Protein AF-A0A9D4J5R5-F1 (afdb_monomer_lite)

Structure (mmCIF, N/CA/C/O backbone):
data_AF-A0A9D4J5R5-F1
#
_entry.id   AF-A0A9D4J5R5-F1
#
loop_
_atom_site.group_PDB
_atom_site.id
_atom_site.type_symbol
_atom_site.label_atom_id
_atom_site.label_alt_id
_atom_site.label_comp_id
_atom_site.label_asym_id
_atom_site.label_entity_id
_atom_site.label_seq_id
_atom_site.pdbx_PDB_ins_code
_atom_site.Cartn_x
_atom_site.Cartn_y
_atom_site.Cartn_z
_atom_site.occupancy
_atom_site.B_iso_or_equiv
_atom_site.auth_seq_id
_atom_site.auth_comp_id
_atom_site.auth_asym_id
_atom_site.auth_atom_id
_atom_site.pdbx_PDB_model_num
ATOM 1 N N . MET A 1 1 ? -10.184 39.536 -25.343 1.00 47.84 1 MET A N 1
ATOM 2 C CA . MET A 1 1 ? -9.439 38.967 -24.189 1.00 47.84 1 MET A CA 1
ATOM 3 C C . MET A 1 1 ? -10.358 38.386 -23.090 1.00 47.84 1 MET A C 1
ATOM 5 O O . MET A 1 1 ? -10.152 38.661 -21.919 1.00 47.84 1 MET A O 1
ATOM 9 N N . LYS A 1 2 ? -11.372 37.567 -23.416 1.00 53.25 2 LYS A N 1
ATOM 10 C CA . LYS A 1 2 ? -12.294 36.948 -22.428 1.00 53.25 2 LYS A CA 1
ATOM 11 C C . LYS A 1 2 ? -12.305 35.399 -22.338 1.00 53.25 2 LYS A C 1
ATOM 13 O O . LYS A 1 2 ? -12.797 34.910 -21.325 1.00 53.25 2 LYS A O 1
ATOM 18 N N . PRO A 1 3 ? -11.775 34.601 -23.293 1.00 52.19 3 PRO A N 1
ATOM 19 C CA . PRO A 1 3 ? -11.856 33.138 -23.182 1.00 52.19 3 PRO A CA 1
ATOM 20 C C . PRO A 1 3 ? -10.771 32.535 -22.273 1.00 52.19 3 PRO A C 1
ATOM 22 O O . PRO A 1 3 ? -11.028 31.541 -21.601 1.00 52.19 3 PRO A O 1
ATOM 25 N N . LEU A 1 4 ? -9.593 33.166 -22.182 1.00 46.88 4 LEU A N 1
ATOM 26 C CA . LEU A 1 4 ? -8.469 32.649 -21.389 1.00 46.88 4 LEU A CA 1
ATOM 27 C C . LEU A 1 4 ? -8.765 32.631 -19.877 1.00 46.88 4 LEU A C 1
ATOM 29 O O . LEU A 1 4 ? -8.436 31.665 -19.200 1.00 46.88 4 LEU A O 1
ATOM 33 N N . LEU A 1 5 ? -9.443 33.661 -19.352 1.00 45.12 5 LEU A N 1
ATOM 34 C CA . LEU A 1 5 ? -9.760 33.767 -17.920 1.00 45.12 5 LEU A CA 1
ATOM 35 C C . LEU A 1 5 ? -10.762 32.697 -17.451 1.00 45.12 5 LEU A C 1
ATOM 37 O O . LEU A 1 5 ? -10.649 32.192 -16.338 1.00 45.12 5 LEU A O 1
ATOM 41 N N . ARG A 1 6 ? -11.730 32.329 -18.304 1.00 45.12 6 ARG A N 1
ATOM 42 C CA . ARG A 1 6 ? -12.720 31.283 -17.993 1.00 45.12 6 ARG A CA 1
ATOM 43 C C . ARG A 1 6 ? -12.089 29.892 -17.976 1.00 45.12 6 ARG A C 1
ATOM 45 O O . ARG A 1 6 ? -12.413 29.104 -17.097 1.00 45.12 6 ARG A O 1
ATOM 52 N N . LEU A 1 7 ? -11.166 29.617 -18.899 1.00 50.50 7 LEU A N 1
ATOM 53 C CA . LEU A 1 7 ? -10.426 28.351 -18.953 1.00 50.50 7 LEU A CA 1
ATOM 54 C C . LEU A 1 7 ? -9.519 28.156 -17.734 1.00 50.50 7 LEU A C 1
ATOM 56 O O . LEU A 1 7 ? -9.494 27.067 -17.170 1.00 50.50 7 LEU A O 1
ATOM 60 N N . VAL A 1 8 ? -8.836 29.213 -17.286 1.00 57.22 8 VAL A N 1
ATOM 61 C CA . VAL A 1 8 ? -7.981 29.166 -16.088 1.00 57.22 8 VAL A CA 1
ATOM 62 C C . VAL A 1 8 ? -8.811 28.957 -14.816 1.00 57.22 8 VAL A C 1
ATOM 64 O O . VAL A 1 8 ? -8.459 28.110 -14.000 1.00 57.22 8 VAL A O 1
ATOM 67 N N . ALA A 1 9 ? -9.947 29.648 -14.667 1.00 52.69 9 ALA A N 1
ATOM 68 C CA . ALA A 1 9 ? -10.833 29.470 -13.513 1.00 52.69 9 ALA A CA 1
ATOM 69 C C . ALA A 1 9 ? -11.439 28.054 -13.441 1.00 52.69 9 ALA A C 1
ATOM 71 O O . ALA A 1 9 ? -11.461 27.450 -12.371 1.00 52.69 9 ALA A O 1
ATOM 72 N N . LEU A 1 10 ? -11.858 27.487 -14.579 1.00 51.31 10 LEU A N 1
ATOM 73 C CA . LEU A 1 10 ? -12.341 26.103 -14.656 1.00 51.31 10 LEU A CA 1
ATOM 74 C C . LEU A 1 10 ? -11.247 25.088 -14.286 1.00 51.31 10 LEU A C 1
ATOM 76 O O . LEU A 1 10 ? -11.516 24.164 -13.524 1.00 51.31 10 LEU A O 1
ATOM 80 N N . PHE A 1 11 ? -10.008 25.280 -14.749 1.00 53.94 11 PHE A N 1
ATOM 81 C CA . PHE A 1 11 ? -8.882 24.400 -14.405 1.00 53.94 11 PHE A CA 1
ATOM 82 C C . PHE A 1 11 ? -8.524 24.443 -12.909 1.00 53.94 11 PHE A C 1
ATOM 84 O O . PHE A 1 11 ? -8.235 23.409 -12.301 1.00 53.94 11 PHE A O 1
ATOM 91 N N . ILE A 1 12 ? -8.571 25.628 -12.295 1.00 55.31 12 ILE A N 1
ATOM 92 C CA . ILE A 1 12 ? -8.332 25.798 -10.854 1.00 55.31 12 ILE A CA 1
ATOM 93 C C . ILE A 1 12 ? -9.452 25.128 -10.042 1.00 55.31 12 ILE A C 1
ATOM 95 O O . ILE A 1 12 ? -9.169 24.430 -9.072 1.00 55.31 12 ILE A O 1
ATOM 99 N N . CYS A 1 13 ? -10.716 25.261 -10.458 1.00 50.25 13 CYS A N 1
ATOM 100 C CA . CYS A 1 13 ? -11.834 24.614 -9.769 1.00 50.25 13 CYS A CA 1
ATOM 101 C C . CYS A 1 13 ? -11.783 23.083 -9.866 1.00 50.25 13 CYS A C 1
ATOM 103 O O . CYS A 1 13 ? -11.993 22.418 -8.858 1.00 50.25 13 CYS A O 1
ATOM 105 N N . VAL A 1 14 ? -11.455 22.513 -11.030 1.00 55.81 14 VAL A N 1
ATOM 106 C CA . VAL A 1 14 ? -11.352 21.049 -11.188 1.00 55.81 14 VAL A CA 1
ATOM 107 C C . VAL A 1 14 ? -10.231 20.481 -10.310 1.00 55.81 14 VAL A C 1
ATOM 109 O O . VAL A 1 14 ? -10.448 19.528 -9.567 1.00 55.81 14 VAL A O 1
ATOM 112 N N . THR A 1 15 ? -9.053 21.113 -10.301 1.00 54.16 15 THR A N 1
ATOM 113 C CA . THR A 1 15 ? -7.928 20.653 -9.464 1.00 54.16 15 THR A CA 1
ATOM 114 C C . THR A 1 15 ? -8.199 20.796 -7.960 1.00 54.16 15 THR A C 1
ATOM 116 O O . THR A 1 15 ? -7.761 19.944 -7.181 1.00 54.16 15 THR A O 1
ATOM 119 N N . ALA A 1 16 ? -8.957 21.819 -7.546 1.00 53.47 16 ALA A N 1
ATOM 120 C CA . ALA A 1 16 ? -9.379 22.019 -6.160 1.00 53.47 16 ALA A CA 1
ATOM 121 C C . ALA A 1 16 ? -10.448 21.008 -5.709 1.00 53.47 16 ALA A C 1
ATOM 123 O O . ALA A 1 16 ? -10.312 20.441 -4.627 1.00 53.47 16 ALA A O 1
ATOM 124 N N . VAL A 1 17 ? -11.459 20.726 -6.540 1.00 53.69 17 VAL A N 1
ATOM 125 C CA . VAL A 1 17 ? -12.516 19.738 -6.242 1.00 53.69 17 VAL A CA 1
ATOM 126 C C . VAL A 1 17 ? -11.924 18.342 -6.074 1.00 53.69 17 VAL A C 1
ATOM 128 O O . VAL A 1 17 ? -12.200 17.672 -5.081 1.00 53.69 17 VAL A O 1
ATOM 131 N N . GLU A 1 18 ? -11.020 17.929 -6.963 1.00 51.91 18 GLU A N 1
ATOM 132 C CA . GLU A 1 18 ? -10.355 16.638 -6.803 1.00 51.91 18 GLU A CA 1
ATOM 133 C C . GLU A 1 18 ? -9.421 16.613 -5.574 1.00 51.91 18 GLU A C 1
ATOM 135 O O . GLU A 1 18 ? -9.234 15.568 -4.958 1.00 51.91 18 GLU A O 1
ATOM 140 N N . CYS A 1 19 ? -8.806 17.741 -5.184 1.00 48.78 19 CYS A N 1
ATOM 141 C CA . CYS A 1 19 ? -8.007 17.824 -3.949 1.00 48.78 19 CYS A CA 1
ATOM 142 C C . CYS A 1 19 ? -8.883 17.684 -2.703 1.00 48.78 19 CYS A C 1
ATOM 144 O O . CYS A 1 19 ? -8.484 17.019 -1.747 1.00 48.78 19 CYS A O 1
ATOM 146 N N . GLN A 1 20 ? -10.080 18.263 -2.745 1.00 48.78 20 GLN A N 1
ATOM 147 C CA . GLN A 1 20 ? -11.054 18.189 -1.671 1.00 48.78 20 GLN A CA 1
ATOM 148 C C 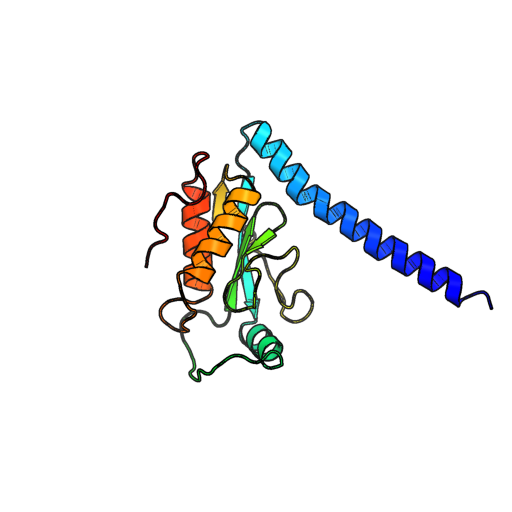. GLN A 1 20 ? -11.594 16.763 -1.507 1.00 48.78 20 GLN A C 1
ATOM 150 O O . GLN A 1 20 ? -11.599 16.252 -0.393 1.00 48.78 20 GLN A O 1
ATOM 155 N N . GLU A 1 21 ? -11.921 16.056 -2.594 1.00 52.75 21 GLU A N 1
ATOM 156 C CA . GLU A 1 21 ? -12.311 14.638 -2.525 1.00 52.75 21 GLU A CA 1
ATOM 157 C C . GLU A 1 21 ? -11.184 13.723 -2.006 1.00 52.75 21 GLU A C 1
ATOM 159 O O . GLU A 1 21 ? -11.450 12.776 -1.263 1.00 52.75 21 GLU A O 1
ATOM 164 N N . ARG A 1 22 ? -9.916 14.016 -2.324 1.00 52.25 22 ARG A N 1
ATOM 165 C CA . ARG A 1 22 ? -8.749 13.211 -1.910 1.00 52.25 22 ARG A CA 1
ATOM 166 C C . ARG A 1 22 ? -8.466 13.260 -0.406 1.00 52.25 22 ARG A C 1
ATOM 168 O O . ARG A 1 22 ? -8.222 12.206 0.180 1.00 52.25 22 ARG A O 1
ATOM 175 N N . ASN A 1 23 ? -8.559 14.436 0.223 1.00 57.97 23 ASN A N 1
ATOM 176 C CA . ASN A 1 23 ? -8.486 14.546 1.686 1.00 57.97 23 ASN A CA 1
ATOM 177 C C . ASN A 1 23 ? -9.661 13.812 2.351 1.00 57.97 23 ASN A C 1
ATOM 179 O O . ASN A 1 23 ? -9.478 13.168 3.382 1.00 57.97 23 ASN A O 1
ATOM 183 N N . THR A 1 24 ? -10.829 13.758 1.695 1.00 76.06 24 THR A N 1
ATOM 184 C CA . THR A 1 24 ? -12.007 13.126 2.300 1.00 76.06 24 THR A CA 1
ATOM 185 C C . THR A 1 24 ? -11.920 11.607 2.453 1.00 76.06 24 THR A C 1
ATOM 187 O O . THR A 1 24 ? -12.575 11.081 3.343 1.00 76.06 24 THR A O 1
ATOM 190 N N . LEU A 1 25 ? -11.182 10.860 1.618 1.00 86.94 25 LEU A N 1
ATOM 191 C CA . LEU A 1 25 ? -11.130 9.389 1.746 1.00 86.94 25 LEU A CA 1
ATOM 192 C C . LEU A 1 25 ? -10.261 8.946 2.923 1.00 86.94 25 LEU A C 1
ATOM 194 O O . LEU A 1 25 ? -10.641 8.047 3.676 1.00 86.94 25 LEU A O 1
ATOM 198 N N . GLU A 1 26 ? -9.109 9.591 3.091 1.00 90.38 26 GLU A N 1
ATOM 199 C CA . GLU A 1 26 ? -8.242 9.355 4.241 1.00 90.38 26 GLU A CA 1
ATOM 200 C C . GLU A 1 26 ? -8.915 9.842 5.532 1.00 90.38 26 GLU A C 1
ATOM 202 O O . GLU A 1 26 ? -8.976 9.089 6.502 1.00 90.38 26 GLU A O 1
ATOM 207 N N . GLU A 1 27 ? -9.531 11.030 5.520 1.00 90.44 27 GLU A N 1
ATOM 208 C CA . GLU A 1 27 ? -10.318 11.554 6.646 1.00 90.44 27 GLU A CA 1
ATOM 209 C C . GLU A 1 27 ? -11.492 10.637 7.013 1.00 90.44 27 GLU A C 1
ATOM 211 O O . GLU A 1 27 ? -11.680 10.316 8.187 1.00 90.44 27 GLU A O 1
ATOM 216 N N . ARG A 1 28 ? -12.259 10.152 6.025 1.00 92.31 28 ARG A N 1
ATOM 217 C CA . ARG A 1 28 ? -13.347 9.185 6.253 1.00 92.31 28 ARG A CA 1
ATOM 218 C C . ARG A 1 28 ? -12.824 7.894 6.875 1.00 92.31 28 ARG A C 1
ATOM 220 O O . ARG A 1 28 ? -13.460 7.364 7.784 1.00 92.31 28 ARG A O 1
ATOM 227 N N . CYS A 1 29 ? -11.675 7.394 6.420 1.00 93.75 29 CYS A N 1
ATOM 228 C CA . CYS A 1 29 ? -11.028 6.250 7.059 1.00 93.75 29 CYS A CA 1
ATOM 229 C C . CYS A 1 29 ? -10.660 6.563 8.516 1.00 93.75 29 CYS A C 1
ATOM 231 O O . CYS A 1 29 ? -11.019 5.793 9.404 1.00 93.75 29 CYS A O 1
ATOM 233 N N . ILE A 1 30 ? -10.005 7.696 8.787 1.00 92.94 30 ILE A N 1
ATOM 234 C CA . ILE A 1 30 ? -9.623 8.105 10.148 1.00 92.94 30 ILE A CA 1
ATOM 235 C C . ILE A 1 30 ? -10.853 8.168 11.060 1.00 92.94 30 ILE A C 1
ATOM 237 O O . ILE A 1 30 ? -10.819 7.629 12.164 1.00 92.94 30 ILE A O 1
ATOM 241 N N . GLN A 1 31 ? -11.962 8.738 10.588 1.00 94.12 31 GLN A N 1
ATOM 242 C CA . GLN A 1 31 ? -13.223 8.778 11.334 1.00 94.12 31 GLN A CA 1
ATOM 243 C C . GLN A 1 31 ? -13.775 7.375 11.634 1.00 94.12 31 GLN A C 1
ATOM 245 O O . GLN A 1 31 ? -14.260 7.126 12.738 1.00 94.12 31 GLN A O 1
ATOM 250 N N . GLN A 1 32 ? -13.700 6.433 10.687 1.00 94.25 32 GLN A N 1
ATOM 251 C CA . GLN A 1 32 ? -14.100 5.038 10.924 1.00 94.25 32 GLN A CA 1
ATOM 252 C C . GLN A 1 32 ? -13.204 4.364 11.972 1.00 94.25 32 GLN A C 1
ATOM 254 O O . GLN A 1 32 ? -13.710 3.747 12.913 1.00 94.25 32 GLN A O 1
ATOM 259 N N . LEU A 1 33 ? -11.888 4.547 11.866 1.00 92.38 33 LEU A N 1
ATOM 260 C CA . LEU A 1 33 ? -10.910 4.005 12.810 1.00 92.38 33 LEU A CA 1
ATOM 261 C C . LEU A 1 33 ? -11.095 4.565 14.227 1.00 92.38 33 LEU A C 1
ATOM 263 O O . LEU A 1 33 ? -11.037 3.808 15.197 1.00 92.38 33 LEU A O 1
ATOM 267 N N . GLN A 1 34 ? -11.376 5.865 14.360 1.00 92.12 34 GLN A N 1
ATOM 268 C CA . GLN A 1 34 ? -11.691 6.514 15.641 1.00 92.12 34 GLN A CA 1
ATOM 269 C C . GLN A 1 34 ? -12.936 5.914 16.305 1.00 92.12 34 GLN A C 1
ATOM 271 O O . GLN A 1 34 ? -13.005 5.823 17.528 1.00 92.12 34 GLN A O 1
ATOM 276 N N . ARG A 1 35 ? -13.895 5.440 15.502 1.00 92.81 35 ARG A N 1
ATOM 277 C CA . ARG A 1 35 ? -15.105 4.741 15.962 1.00 92.81 35 ARG A CA 1
ATOM 278 C C . ARG A 1 35 ? -14.881 3.247 16.232 1.00 92.81 35 ARG A C 1
ATOM 280 O O . ARG A 1 35 ? -15.840 2.537 16.517 1.00 92.81 35 ARG A O 1
ATOM 287 N N . GLY A 1 36 ? -13.645 2.755 16.119 1.00 89.44 36 GLY A N 1
ATOM 288 C CA . GLY A 1 36 ? -13.304 1.342 16.307 1.00 89.44 36 GLY A CA 1
ATOM 289 C C . GLY A 1 36 ? -13.708 0.433 15.142 1.00 89.44 36 GLY A C 1
ATOM 290 O O . GLY A 1 36 ? -13.637 -0.789 15.273 1.00 89.44 36 GLY A O 1
ATOM 291 N N . VAL A 1 37 ? -14.116 0.999 14.003 1.00 92.75 37 VAL A N 1
ATOM 292 C CA . VAL A 1 37 ? -14.478 0.240 12.802 1.00 92.75 37 VAL A CA 1
ATOM 293 C C . VAL A 1 37 ? -13.204 -0.149 12.056 1.00 92.75 37 VAL A C 1
ATOM 295 O O . VAL A 1 37 ? -12.355 0.698 11.787 1.00 92.75 37 VAL A O 1
ATOM 298 N N . LYS A 1 38 ? -13.068 -1.431 11.698 1.00 93.25 38 LYS A N 1
ATOM 299 C CA . LYS A 1 38 ? -11.976 -1.879 10.825 1.00 93.25 38 LYS A CA 1
ATOM 300 C C . LYS A 1 38 ? -12.296 -1.526 9.372 1.00 93.25 38 LYS A C 1
ATOM 302 O O . LYS A 1 38 ? -13.374 -1.852 8.882 1.00 93.25 38 LYS A O 1
ATOM 307 N N . VAL A 1 39 ? -11.345 -0.907 8.684 1.00 94.94 39 VAL A N 1
ATOM 308 C CA . VAL A 1 39 ? -11.482 -0.436 7.301 1.00 94.94 39 VAL A CA 1
ATOM 309 C C . VAL A 1 39 ? -10.921 -1.495 6.346 1.00 94.94 39 VAL A C 1
ATOM 311 O O . VAL A 1 39 ? -9.854 -2.050 6.630 1.00 94.94 39 VAL A O 1
ATOM 314 N N . PRO A 1 40 ? -11.602 -1.818 5.233 1.00 96.50 40 PRO A N 1
ATOM 315 C CA . PRO A 1 40 ? -11.090 -2.783 4.270 1.00 96.50 40 PRO A CA 1
ATOM 316 C C . PRO A 1 40 ? -9.828 -2.271 3.564 1.00 96.50 40 PRO A C 1
ATOM 318 O O . PRO A 1 40 ? -9.678 -1.077 3.298 1.00 96.50 40 PRO A O 1
ATOM 321 N N . PHE A 1 41 ? -8.933 -3.192 3.219 1.00 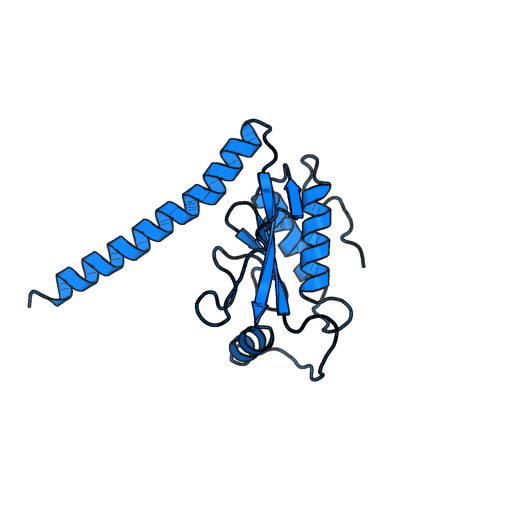95.88 41 PHE A N 1
ATOM 322 C CA . PHE A 1 41 ? -7.837 -2.955 2.285 1.00 95.88 41 PHE A CA 1
ATOM 323 C C . PHE A 1 41 ? -7.937 -3.923 1.113 1.00 95.88 41 PHE A C 1
ATOM 325 O O . PHE A 1 41 ? -8.405 -5.054 1.250 1.00 95.88 41 PHE A O 1
ATOM 332 N N . TYR A 1 42 ? -7.462 -3.480 -0.041 1.00 96.44 42 TYR A N 1
ATOM 333 C CA . TYR A 1 42 ? -7.623 -4.187 -1.304 1.00 96.44 42 TYR A CA 1
ATOM 334 C C . TYR A 1 42 ? -6.268 -4.346 -1.961 1.00 96.44 42 TYR A C 1
ATOM 336 O O . TYR A 1 42 ? -5.415 -3.461 -1.879 1.00 96.44 42 TYR A O 1
ATOM 344 N N . PHE A 1 43 ? -6.055 -5.460 -2.640 1.00 95.38 43 PHE A N 1
ATOM 345 C CA . PHE A 1 43 ? -4.962 -5.508 -3.594 1.00 95.38 43 PHE A CA 1
ATOM 346 C C . PHE A 1 43 ? -5.388 -4.882 -4.919 1.00 95.38 43 PHE A C 1
ATOM 348 O O . PHE A 1 43 ? -6.571 -4.725 -5.193 1.00 95.38 43 PHE A O 1
ATOM 355 N N . GLY A 1 44 ? -4.413 -4.566 -5.760 1.00 91.88 44 GLY A N 1
ATOM 356 C CA . GLY A 1 44 ? -4.677 -4.252 -7.151 1.00 91.88 44 GLY A CA 1
ATOM 357 C C . GLY A 1 44 ? -3.482 -4.532 -8.041 1.00 91.88 44 GLY A C 1
ATOM 358 O O . GLY A 1 44 ? -2.387 -4.873 -7.574 1.00 91.88 44 GLY A O 1
ATOM 359 N N . THR A 1 45 ? -3.709 -4.440 -9.341 1.00 91.81 45 THR A N 1
ATOM 360 C CA . THR A 1 45 ? -2.708 -4.680 -10.373 1.00 91.81 45 THR A CA 1
ATOM 361 C C . THR A 1 45 ? -2.701 -3.589 -11.421 1.00 91.81 45 THR A C 1
ATOM 363 O O . THR A 1 45 ? -3.748 -3.101 -11.812 1.00 91.81 45 THR A O 1
ATOM 366 N N . SER A 1 46 ? -1.517 -3.285 -11.942 1.00 88.75 46 SER A N 1
ATOM 367 C CA . SER A 1 46 ? -1.340 -2.512 -13.174 1.00 88.75 46 SER A CA 1
ATOM 368 C C . SER A 1 46 ? -0.555 -3.330 -14.197 1.00 88.75 46 SER A C 1
ATOM 370 O O . SER A 1 46 ? 0.151 -4.287 -13.852 1.00 88.75 46 SER A O 1
ATOM 372 N N . ASN A 1 47 ? -0.596 -2.925 -15.466 1.00 84.81 47 ASN A N 1
ATOM 373 C CA . ASN A 1 47 ? 0.224 -3.539 -16.507 1.00 84.81 47 ASN A CA 1
ATOM 374 C C . ASN A 1 47 ? 1.728 -3.340 -16.217 1.00 84.81 47 ASN A C 1
ATOM 376 O O . ASN A 1 47 ? 2.237 -2.213 -16.226 1.00 84.81 47 ASN A O 1
ATOM 380 N N . LEU A 1 48 ? 2.461 -4.438 -15.989 1.00 82.62 48 LEU A N 1
ATOM 381 C CA . LEU A 1 48 ? 3.872 -4.380 -15.591 1.00 82.62 48 LEU A CA 1
ATOM 382 C C . LEU A 1 48 ? 4.765 -3.765 -16.672 1.00 82.62 48 LEU A C 1
ATOM 384 O O . LEU A 1 48 ? 5.680 -3.007 -16.352 1.00 82.62 48 LEU A O 1
ATOM 388 N N . ALA A 1 49 ? 4.520 -4.092 -17.942 1.00 82.44 49 ALA A N 1
ATOM 389 C CA . ALA A 1 49 ? 5.315 -3.580 -19.054 1.00 82.44 49 ALA A CA 1
ATOM 390 C C . ALA A 1 49 ? 5.154 -2.058 -19.185 1.00 82.44 49 ALA A C 1
ATOM 392 O O . ALA A 1 49 ? 6.151 -1.344 -19.304 1.00 82.44 49 ALA A O 1
ATOM 393 N N . CYS A 1 50 ? 3.923 -1.556 -19.065 1.00 83.25 50 CYS A N 1
ATOM 394 C CA . CYS A 1 50 ? 3.636 -0.124 -19.046 1.00 83.25 50 CYS A CA 1
ATOM 395 C C . CYS A 1 50 ? 4.345 0.580 -17.882 1.00 83.25 50 CYS A C 1
ATOM 397 O O . CYS A 1 50 ? 5.098 1.529 -18.105 1.00 83.25 50 CYS A O 1
ATOM 399 N N . VAL A 1 51 ? 4.186 0.074 -16.653 1.00 83.44 51 VAL A N 1
ATOM 400 C CA . VAL A 1 51 ? 4.818 0.649 -15.453 1.00 83.44 51 VAL A CA 1
ATOM 401 C C . VAL A 1 51 ? 6.343 0.687 -15.591 1.00 83.44 51 VAL A C 1
ATOM 403 O O . VAL A 1 51 ? 6.967 1.716 -15.320 1.00 83.44 51 VAL A O 1
ATOM 406 N N . LYS A 1 52 ? 6.954 -0.403 -16.077 1.00 81.38 52 LYS A N 1
ATOM 407 C CA . LYS A 1 52 ? 8.397 -0.461 -16.352 1.00 81.38 52 LYS A CA 1
ATOM 408 C C . LYS A 1 52 ? 8.815 0.580 -17.388 1.00 81.38 52 LYS A C 1
ATOM 410 O O . LYS A 1 52 ? 9.816 1.261 -17.179 1.00 81.38 52 LYS A O 1
ATOM 415 N N . ASN A 1 53 ? 8.058 0.729 -18.473 1.00 78.38 53 ASN A N 1
ATOM 416 C CA . ASN A 1 53 ? 8.361 1.689 -19.533 1.00 78.38 53 ASN A CA 1
ATOM 417 C C . ASN A 1 53 ? 8.240 3.146 -19.061 1.00 78.38 53 ASN A C 1
ATOM 419 O O . ASN A 1 53 ? 9.102 3.952 -19.403 1.00 78.38 53 ASN A O 1
ATOM 423 N N . LEU A 1 54 ? 7.266 3.478 -18.205 1.00 76.19 54 LEU A N 1
ATOM 424 C CA . LEU A 1 54 ? 7.180 4.806 -17.576 1.00 76.19 54 LEU A CA 1
ATOM 425 C C . LEU A 1 54 ? 8.385 5.108 -16.667 1.00 76.19 54 LEU A C 1
ATOM 427 O O . LEU A 1 54 ? 8.819 6.256 -16.561 1.00 76.19 54 LEU A O 1
ATOM 431 N N . GLY A 1 55 ? 8.959 4.077 -16.043 1.00 63.78 55 GLY A N 1
ATOM 432 C CA . GLY A 1 55 ? 10.141 4.194 -15.190 1.00 63.78 55 GLY A CA 1
ATOM 433 C C . GLY A 1 55 ? 11.460 4.437 -15.937 1.00 63.78 55 GLY A C 1
ATOM 434 O O . GLY A 1 55 ? 12.407 4.920 -15.320 1.00 63.78 55 GLY A O 1
ATOM 435 N N . LYS A 1 56 ? 11.540 4.156 -17.248 1.00 55.28 56 LYS A N 1
ATOM 436 C CA . LYS A 1 56 ? 12.789 4.239 -18.039 1.00 55.28 56 LYS A CA 1
ATOM 437 C C . LYS A 1 56 ? 13.341 5.666 -18.210 1.00 55.28 56 LYS A C 1
ATOM 439 O O . LYS A 1 56 ? 14.527 5.816 -18.476 1.00 55.28 56 LYS A O 1
ATOM 444 N N . GLY A 1 57 ? 12.529 6.707 -17.998 1.00 44.75 57 GLY A N 1
ATOM 445 C CA . GLY A 1 57 ? 12.959 8.117 -18.053 1.00 44.75 57 GLY A CA 1
ATOM 446 C C . GLY A 1 57 ? 13.494 8.693 -16.733 1.00 44.75 57 GLY A C 1
ATOM 447 O O . GLY A 1 57 ? 14.013 9.805 -16.706 1.00 44.75 57 GLY A O 1
ATOM 448 N N . LYS A 1 58 ? 13.384 7.958 -15.620 1.00 46.47 58 LYS A N 1
ATOM 449 C CA . LYS A 1 58 ? 13.915 8.360 -14.310 1.00 46.47 58 LYS A CA 1
ATOM 450 C C . LYS A 1 58 ? 15.043 7.399 -13.964 1.00 46.47 58 LYS A C 1
ATOM 452 O O . LYS A 1 58 ? 14.754 6.283 -13.550 1.00 46.47 58 LYS A O 1
ATOM 457 N N . ARG A 1 59 ? 16.301 7.818 -14.183 1.00 37.12 59 ARG A N 1
ATOM 458 C CA . ARG A 1 59 ? 17.541 7.050 -13.928 1.00 37.12 59 ARG A CA 1
ATOM 459 C C . ARG A 1 59 ? 17.352 5.993 -12.834 1.00 37.12 59 ARG A C 1
ATOM 461 O O . ARG A 1 59 ? 17.415 6.296 -11.643 1.00 37.12 59 ARG A O 1
ATOM 468 N N . ARG A 1 60 ? 17.157 4.745 -13.250 1.00 38.28 60 ARG A N 1
ATOM 469 C CA . ARG A 1 60 ? 17.331 3.584 -12.390 1.00 38.28 60 ARG A CA 1
ATOM 470 C C . ARG A 1 60 ? 18.645 2.931 -12.754 1.00 38.28 60 ARG A C 1
ATOM 472 O O . ARG A 1 60 ? 18.886 2.615 -13.914 1.00 38.28 60 ARG A O 1
ATOM 479 N N . ARG A 1 61 ? 19.486 2.784 -11.730 1.00 34.31 61 ARG A N 1
ATOM 480 C CA . ARG A 1 61 ? 20.623 1.864 -11.733 1.00 34.31 61 ARG A CA 1
ATOM 481 C C . ARG A 1 61 ? 20.093 0.481 -12.132 1.00 34.31 61 ARG A C 1
ATOM 483 O O . ARG A 1 61 ? 18.945 0.172 -11.818 1.00 34.31 61 ARG A O 1
ATOM 490 N N . SER A 1 62 ? 20.923 -0.224 -12.893 1.00 38.62 62 SER A N 1
ATOM 491 C CA . SER A 1 62 ? 20.691 -1.458 -13.652 1.00 38.62 62 SER A CA 1
ATOM 492 C C . SER A 1 62 ? 19.669 -2.447 -13.079 1.00 38.62 62 SER A C 1
ATOM 494 O O . SER A 1 62 ? 19.485 -2.545 -11.870 1.00 38.62 62 SER A O 1
ATOM 496 N N . VAL A 1 63 ? 19.047 -3.222 -13.976 1.00 34.41 63 VAL A N 1
ATOM 497 C CA . VAL A 1 63 ? 19.060 -4.701 -13.969 1.00 34.41 63 VAL A CA 1
ATOM 498 C C . VAL A 1 63 ? 18.122 -5.207 -15.075 1.00 34.41 63 VAL A C 1
ATOM 500 O O . VAL A 1 63 ? 16.912 -4.962 -15.051 1.00 34.41 63 VAL A O 1
ATOM 503 N N . ASP A 1 64 ? 18.717 -5.906 -16.041 1.00 36.16 64 ASP A N 1
ATOM 504 C CA . ASP A 1 64 ? 18.042 -6.775 -17.004 1.00 36.16 64 ASP A CA 1
ATOM 505 C C . ASP A 1 64 ? 17.559 -8.070 -16.342 1.00 36.16 64 ASP A C 1
ATOM 507 O O . ASP A 1 64 ? 18.220 -8.578 -15.438 1.00 36.16 64 ASP A O 1
ATOM 511 N N . THR A 1 65 ? 16.432 -8.592 -16.852 1.00 31.91 65 THR A N 1
ATOM 512 C CA . THR A 1 65 ? 15.996 -10.007 -17.018 1.00 31.91 65 THR A CA 1
ATOM 513 C C . THR A 1 65 ? 14.493 -10.227 -16.766 1.00 31.91 65 THR A C 1
ATOM 515 O O . THR A 1 65 ? 13.827 -9.508 -16.014 1.00 31.91 65 THR A O 1
ATOM 518 N N . VAL A 1 66 ? 13.936 -11.183 -17.519 1.00 36.38 66 VAL A N 1
ATOM 519 C CA . VAL A 1 66 ? 12.510 -11.429 -17.799 1.00 36.38 66 VAL A CA 1
ATOM 520 C C . VAL A 1 66 ? 11.958 -12.622 -16.994 1.00 36.38 66 VAL A C 1
ATOM 522 O O . VAL A 1 66 ? 12.612 -13.653 -16.944 1.00 36.38 66 VAL A O 1
ATOM 525 N N . SER A 1 67 ? 10.706 -12.468 -16.510 1.00 34.94 67 SER A N 1
ATOM 526 C CA . SER A 1 67 ? 9.701 -13.469 -16.039 1.00 34.94 67 SER A CA 1
ATOM 527 C C . SER A 1 67 ? 10.054 -14.292 -14.777 1.00 34.94 67 SER A C 1
ATOM 529 O O . SER A 1 67 ? 11.220 -14.509 -14.503 1.00 34.94 67 SER A O 1
ATOM 531 N N . VAL A 1 68 ? 9.158 -14.749 -13.884 1.00 37.25 68 VAL A N 1
ATOM 532 C CA . VAL A 1 68 ? 7.767 -15.255 -13.950 1.00 37.25 68 VAL A CA 1
ATOM 533 C C . VAL A 1 68 ? 7.176 -15.053 -12.531 1.00 37.25 68 VAL A C 1
ATOM 535 O O . VAL A 1 68 ? 7.864 -15.318 -11.551 1.00 37.25 68 VAL A O 1
ATOM 538 N N . THR A 1 69 ? 5.990 -14.486 -12.293 1.00 38.34 69 THR A N 1
ATOM 539 C CA . THR A 1 69 ? 4.795 -15.314 -11.985 1.00 38.34 69 THR A CA 1
ATOM 540 C C . THR A 1 69 ? 3.465 -14.550 -12.028 1.00 38.34 69 THR A C 1
ATOM 542 O O . THR A 1 69 ? 2.416 -15.177 -11.968 1.00 38.34 69 THR A O 1
ATOM 545 N N . ARG A 1 70 ? 3.468 -13.233 -12.259 1.00 49.88 70 ARG A N 1
ATOM 546 C CA . ARG A 1 70 ? 2.350 -12.487 -12.865 1.00 49.88 70 ARG A CA 1
ATOM 547 C C . ARG A 1 70 ? 2.946 -11.330 -13.664 1.00 49.88 70 ARG A C 1
ATOM 549 O O . ARG A 1 70 ? 3.779 -10.594 -13.139 1.00 49.88 70 ARG A O 1
ATOM 556 N N . LEU A 1 71 ? 2.528 -11.144 -14.919 1.00 68.31 71 LEU A N 1
ATOM 557 C CA . LEU A 1 71 ? 2.931 -10.016 -15.787 1.00 68.31 71 LEU A CA 1
ATOM 558 C C . LEU A 1 71 ? 2.307 -8.678 -15.336 1.00 68.31 71 LEU A C 1
ATOM 560 O O . LEU A 1 71 ? 2.040 -7.785 -16.141 1.00 68.31 71 LEU A O 1
ATOM 564 N N . THR A 1 72 ? 2.062 -8.536 -14.037 1.00 77.56 72 THR A N 1
ATOM 565 C CA . THR A 1 72 ? 1.375 -7.409 -13.428 1.00 77.56 72 THR A CA 1
ATOM 566 C C . THR A 1 72 ? 2.232 -6.800 -12.329 1.00 77.56 72 THR A C 1
ATOM 568 O O . THR A 1 72 ? 2.988 -7.472 -11.620 1.00 77.56 72 THR A O 1
ATOM 571 N N . HIS A 1 73 ? 2.141 -5.482 -12.222 1.00 87.88 73 HIS A N 1
ATOM 572 C CA . HIS A 1 73 ? 2.677 -4.722 -11.109 1.00 87.88 73 HIS A CA 1
ATOM 573 C C . HIS A 1 73 ? 1.642 -4.744 -9.986 1.00 87.88 73 HIS A C 1
ATOM 575 O O . HIS A 1 73 ? 0.537 -4.252 -10.193 1.00 87.88 73 HIS A O 1
ATOM 581 N N . ARG A 1 74 ? 1.960 -5.353 -8.838 1.00 91.81 74 ARG A N 1
ATOM 582 C CA . ARG A 1 74 ? 1.025 -5.480 -7.708 1.00 91.81 74 ARG A CA 1
ATOM 583 C C . ARG A 1 74 ? 1.149 -4.278 -6.776 1.00 91.81 74 ARG A C 1
ATOM 585 O O . ARG A 1 74 ? 2.258 -3.863 -6.438 1.00 91.81 74 ARG A O 1
ATOM 592 N N . TYR A 1 75 ? 0.012 -3.767 -6.332 1.00 93.81 75 TYR A N 1
ATOM 593 C CA . TYR A 1 75 ? -0.088 -2.701 -5.344 1.00 93.81 75 TYR A CA 1
ATOM 594 C C . TYR A 1 75 ? -1.144 -3.033 -4.290 1.00 93.81 75 TYR A C 1
ATOM 596 O O . TYR A 1 75 ? -1.873 -4.022 -4.411 1.00 93.81 75 TYR A O 1
ATOM 604 N N . LEU A 1 76 ? -1.204 -2.219 -3.239 1.00 95.75 76 LEU A N 1
ATOM 605 C CA . LEU A 1 76 ? -2.213 -2.323 -2.189 1.00 95.75 76 LEU A CA 1
ATOM 606 C C . LEU A 1 76 ? -2.905 -0.971 -2.006 1.00 95.75 76 LEU A C 1
ATOM 608 O O . LEU A 1 76 ? -2.234 0.052 -1.974 1.00 95.75 76 LEU A O 1
ATOM 612 N N . TYR A 1 77 ? -4.227 -0.961 -1.884 1.00 96.50 77 TYR A N 1
ATOM 613 C CA . TYR A 1 77 ? -5.030 0.219 -1.591 1.00 96.50 77 TYR A CA 1
ATOM 614 C C . TYR A 1 77 ? -5.576 0.144 -0.164 1.00 96.50 77 TYR A C 1
ATOM 616 O O . TYR A 1 77 ? -6.205 -0.845 0.220 1.00 96.50 77 TYR A O 1
ATOM 624 N N . TYR A 1 78 ? -5.332 1.189 0.623 1.00 96.25 78 TYR A N 1
ATOM 625 C CA . TYR A 1 78 ? -5.855 1.329 1.978 1.00 96.25 78 TYR A CA 1
ATOM 626 C C . TYR A 1 78 ? -5.986 2.807 2.350 1.00 96.25 78 TYR A C 1
ATOM 628 O O . TYR A 1 78 ? -5.062 3.586 2.124 1.00 96.25 78 TYR A O 1
ATOM 636 N N . CYS A 1 79 ? -7.134 3.190 2.914 1.00 94.56 79 CYS A N 1
ATOM 637 C CA . CYS A 1 79 ? -7.397 4.536 3.436 1.00 94.56 79 CYS A CA 1
ATOM 638 C C . CYS A 1 79 ? -6.988 5.683 2.498 1.00 94.56 79 CYS A C 1
ATOM 640 O O . CYS A 1 79 ? -6.262 6.593 2.889 1.00 94.56 79 CYS A O 1
ATOM 642 N N . GLY A 1 80 ? -7.424 5.623 1.235 1.00 93.94 80 GLY A N 1
ATOM 643 C CA . GLY A 1 80 ? -7.139 6.670 0.245 1.00 93.94 80 GLY A CA 1
ATOM 644 C C . GLY A 1 80 ? -5.723 6.640 -0.343 1.00 93.94 80 GLY A C 1
ATOM 645 O O . GLY A 1 80 ? -5.423 7.435 -1.231 1.00 93.94 80 GLY A O 1
ATOM 646 N N . SER A 1 81 ? -4.866 5.717 0.099 1.00 95.56 81 SER A N 1
ATOM 647 C CA . SER A 1 81 ? -3.482 5.591 -0.357 1.00 95.56 81 SER A CA 1
ATOM 648 C C . SER A 1 81 ? -3.238 4.284 -1.116 1.00 95.56 81 SER A C 1
ATOM 650 O O . SER A 1 81 ? -3.655 3.204 -0.699 1.00 95.56 81 SER A O 1
ATOM 652 N N . TYR A 1 82 ? -2.511 4.390 -2.225 1.00 95.75 82 TYR A N 1
ATOM 653 C CA . TYR A 1 82 ? -1.981 3.291 -3.027 1.00 95.75 82 TYR A CA 1
ATOM 654 C C . TYR A 1 82 ? -0.519 3.069 -2.666 1.00 95.75 82 TYR A C 1
ATOM 656 O O . TYR A 1 82 ? 0.317 3.932 -2.923 1.00 95.75 82 TYR A O 1
ATOM 664 N N . TYR A 1 83 ? -0.217 1.921 -2.073 1.00 95.62 83 TYR A N 1
ATOM 665 C CA . TYR A 1 83 ? 1.110 1.507 -1.644 1.00 95.62 83 TYR A CA 1
ATOM 666 C C . TYR A 1 83 ? 1.770 0.692 -2.747 1.00 95.62 83 TYR A C 1
ATOM 668 O O . TYR A 1 83 ? 1.266 -0.356 -3.162 1.00 95.62 83 TYR A O 1
ATOM 676 N N . GLU A 1 84 ? 2.936 1.151 -3.187 1.00 92.75 84 GLU A N 1
ATOM 677 C CA . GLU A 1 84 ? 3.645 0.603 -4.330 1.00 92.75 84 GLU A CA 1
ATOM 678 C C . GLU A 1 84 ? 5.152 0.575 -4.124 1.00 92.75 84 GLU A C 1
ATOM 680 O O . GLU A 1 84 ? 5.765 1.535 -3.658 1.00 92.75 84 GLU A O 1
ATOM 685 N N . PHE A 1 85 ? 5.775 -0.509 -4.582 1.00 90.88 85 PHE A N 1
ATOM 686 C CA . PHE A 1 85 ? 7.221 -0.653 -4.566 1.00 90.88 85 PHE A CA 1
ATOM 687 C C . PHE A 1 85 ? 7.766 -0.895 -5.962 1.00 90.88 85 PHE A C 1
ATOM 689 O O . PHE A 1 85 ? 7.141 -1.547 -6.791 1.00 90.88 85 PHE A O 1
ATOM 696 N N . GLY A 1 86 ? 8.943 -0.349 -6.251 1.00 86.00 86 GLY A N 1
ATOM 697 C CA . GLY A 1 86 ? 9.465 -0.400 -7.608 1.00 86.00 86 GLY A CA 1
ATOM 698 C C . GLY A 1 86 ? 8.814 0.614 -8.554 1.00 86.00 86 GLY A C 1
ATOM 699 O O . GLY A 1 86 ? 9.031 0.512 -9.753 1.00 86.00 86 GLY A O 1
ATOM 700 N N . THR A 1 87 ? 8.177 1.687 -8.066 1.00 84.75 87 THR A N 1
ATOM 701 C CA . THR A 1 87 ? 7.671 2.810 -8.904 1.00 84.75 87 THR A CA 1
ATOM 702 C C . THR A 1 87 ? 8.203 4.198 -8.515 1.00 84.75 87 THR A C 1
ATOM 704 O O . THR A 1 87 ? 7.819 5.216 -9.088 1.00 84.75 87 THR A O 1
ATOM 707 N N . GLY A 1 88 ? 9.177 4.242 -7.601 1.00 81.62 88 GLY A N 1
ATOM 708 C CA . GLY A 1 88 ? 9.818 5.468 -7.112 1.00 81.62 88 GLY A CA 1
ATOM 709 C C . GLY A 1 88 ? 9.516 5.703 -5.633 1.00 81.62 88 GLY A C 1
ATOM 710 O O . GLY A 1 88 ? 8.849 4.886 -5.011 1.00 81.62 88 GLY A O 1
ATOM 711 N N . TYR A 1 89 ? 10.023 6.804 -5.079 1.00 84.12 89 TYR A N 1
ATOM 712 C CA . TYR A 1 89 ? 9.720 7.252 -3.715 1.00 84.12 89 TYR A CA 1
ATOM 713 C C . TYR A 1 89 ? 8.791 8.485 -3.769 1.00 84.12 89 TYR A C 1
ATOM 715 O O . TYR A 1 89 ? 8.885 9.242 -4.748 1.00 84.12 89 TYR A O 1
ATOM 723 N N . PRO A 1 90 ? 7.892 8.704 -2.789 1.00 90.94 90 PRO A N 1
ATOM 724 C CA . PRO A 1 90 ? 7.504 7.788 -1.703 1.00 90.94 90 PRO A CA 1
ATOM 725 C C . PRO A 1 90 ? 6.824 6.501 -2.217 1.00 90.94 90 PRO A C 1
ATOM 727 O O . PRO A 1 90 ? 6.357 6.484 -3.363 1.00 90.94 90 PRO A O 1
ATOM 730 N N . PRO A 1 91 ? 6.779 5.425 -1.404 1.00 92.19 91 PRO A N 1
ATOM 731 C CA . PRO A 1 91 ? 6.171 4.141 -1.754 1.00 92.19 91 PRO A CA 1
ATOM 732 C C . PRO A 1 91 ? 4.652 4.124 -1.543 1.00 92.19 91 PRO A C 1
ATOM 734 O O . PRO A 1 91 ? 4.046 3.063 -1.422 1.00 92.19 91 PRO A O 1
ATOM 737 N N . TYR A 1 92 ? 4.035 5.299 -1.451 1.00 94.31 92 TYR A N 1
ATOM 738 C CA . TYR A 1 92 ? 2.596 5.476 -1.386 1.00 94.31 92 TYR A CA 1
ATOM 739 C C . TYR A 1 92 ? 2.186 6.749 -2.128 1.00 94.31 92 TYR A C 1
ATOM 741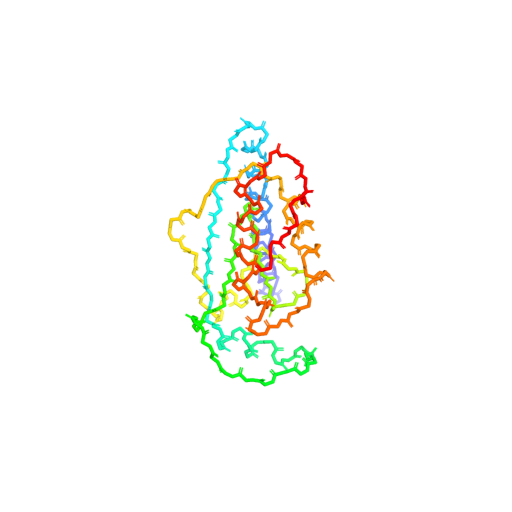 O O . TYR A 1 92 ? 2.948 7.719 -2.191 1.00 94.31 92 TYR A O 1
ATOM 749 N N . ARG A 1 93 ? 1.000 6.735 -2.738 1.00 91.69 93 ARG A N 1
ATOM 750 C CA . ARG A 1 93 ? 0.456 7.822 -3.567 1.00 91.69 93 ARG A CA 1
ATOM 751 C C . ARG A 1 93 ? -1.063 7.873 -3.440 1.00 91.69 93 ARG A C 1
ATOM 753 O O . ARG A 1 93 ? -1.685 6.892 -3.062 1.00 91.69 93 ARG A O 1
ATOM 760 N N . THR A 1 94 ? -1.668 8.989 -3.822 1.00 90.25 94 THR A N 1
ATOM 761 C CA . THR A 1 94 ? -3.134 9.128 -3.902 1.00 90.25 94 THR A CA 1
ATOM 762 C C . THR A 1 94 ? -3.735 8.460 -5.136 1.00 90.25 94 THR A C 1
ATOM 764 O O . THR A 1 94 ? -4.934 8.214 -5.183 1.00 90.25 94 THR A O 1
ATOM 767 N N . LEU A 1 95 ? -2.907 8.153 -6.136 1.00 89.69 95 LEU A N 1
ATOM 768 C CA . LEU A 1 95 ? -3.290 7.458 -7.358 1.00 89.69 95 LEU A CA 1
ATOM 769 C C . LEU A 1 95 ? -2.249 6.383 -7.683 1.00 89.69 95 LEU A C 1
ATOM 771 O O . LEU A 1 95 ? -1.060 6.615 -7.421 1.00 89.69 95 LEU A O 1
ATOM 775 N N . PRO A 1 96 ? -2.658 5.268 -8.315 1.00 88.62 96 PRO A N 1
ATOM 776 C CA . PRO A 1 96 ? -1.726 4.266 -8.798 1.00 88.62 96 PRO A CA 1
ATOM 777 C C . PRO A 1 96 ? -0.667 4.874 -9.722 1.00 88.62 96 PRO A C 1
ATOM 779 O O . PRO A 1 96 ? -0.925 5.804 -10.498 1.00 88.62 96 PRO A O 1
ATOM 782 N N . TYR A 1 97 ? 0.543 4.334 -9.703 1.00 86.19 97 TYR A N 1
ATOM 783 C CA . TYR A 1 97 ? 1.580 4.747 -10.627 1.00 86.19 97 TYR A CA 1
ATOM 784 C C . TYR A 1 97 ? 1.163 4.435 -12.067 1.00 86.19 97 TYR A C 1
ATOM 786 O O . TYR A 1 97 ? 0.891 3.293 -12.437 1.00 86.19 97 TYR A O 1
ATOM 794 N N . GLY A 1 98 ? 1.127 5.477 -12.898 1.00 83.81 98 GLY A N 1
ATOM 795 C CA . GLY A 1 98 ? 0.621 5.365 -14.262 1.00 83.81 98 GLY A CA 1
ATOM 796 C C . GLY A 1 98 ? -0.899 5.210 -14.333 1.00 83.81 98 GLY A C 1
ATOM 797 O O . GLY A 1 98 ? -1.369 4.574 -15.269 1.00 83.81 98 GLY A O 1
ATOM 798 N N . TRP A 1 99 ? -1.656 5.783 -13.388 1.00 83.75 99 TRP A N 1
ATOM 799 C CA . TRP A 1 99 ? -3.102 5.568 -13.241 1.00 83.75 99 TRP A CA 1
ATOM 800 C C . TRP A 1 99 ? -3.939 5.673 -14.527 1.00 83.75 99 TRP A C 1
ATOM 802 O O . TRP A 1 99 ? -4.851 4.887 -14.724 1.00 83.75 99 TRP A O 1
ATOM 812 N N . TYR A 1 100 ? -3.609 6.597 -15.428 1.00 83.25 100 TYR A N 1
ATOM 813 C CA . TYR A 1 100 ? -4.335 6.804 -16.689 1.00 83.25 100 TYR A CA 1
ATOM 814 C C . TYR A 1 100 ? -3.712 6.086 -17.892 1.00 83.25 100 TYR A C 1
ATOM 816 O O . TYR A 1 100 ? -4.239 6.160 -18.995 1.00 83.25 100 TYR A O 1
ATOM 824 N N . ARG A 1 101 ? -2.544 5.455 -17.718 1.00 84.00 101 ARG A N 1
ATOM 825 C CA . ARG A 1 101 ? -1.755 4.860 -18.814 1.00 84.00 101 ARG A CA 1
ATOM 826 C C . ARG A 1 101 ? -1.612 3.352 -18.704 1.00 84.00 101 ARG A C 1
ATOM 828 O O . ARG A 1 101 ? -1.465 2.680 -19.716 1.00 84.00 101 ARG A O 1
ATOM 835 N N . CYS A 1 102 ? -1.561 2.839 -17.479 1.00 84.44 102 CYS A N 1
ATOM 836 C CA . CYS A 1 102 ? -1.169 1.465 -17.192 1.00 84.44 102 CYS A CA 1
ATOM 837 C C . CYS A 1 102 ? -2.315 0.609 -16.654 1.00 84.44 102 CYS A C 1
ATOM 839 O O . CYS A 1 102 ? -2.029 -0.450 -16.095 1.00 84.44 102 CYS A O 1
ATOM 841 N N . ASN A 1 103 ? -3.560 1.065 -16.843 1.00 86.94 103 ASN A N 1
ATOM 842 C CA . ASN A 1 103 ? -4.800 0.367 -16.502 1.00 86.94 103 ASN A CA 1
ATOM 843 C C . ASN A 1 103 ? -4.737 -0.268 -15.104 1.00 86.94 103 ASN A C 1
ATOM 845 O O . ASN A 1 103 ? -4.668 -1.492 -14.995 1.00 86.94 103 ASN A O 1
ATOM 849 N N . PRO A 1 104 ? -4.630 0.546 -14.039 1.00 88.44 104 PRO A N 1
ATOM 850 C CA . PRO A 1 104 ? -4.711 0.023 -12.689 1.00 88.44 104 PRO A CA 1
ATOM 851 C C . PRO A 1 104 ? -6.121 -0.508 -12.417 1.00 88.44 104 PRO A C 1
ATOM 853 O O . PRO A 1 104 ? -7.115 0.152 -12.714 1.00 88.44 104 PRO A O 1
ATOM 856 N N . GLU A 1 105 ? -6.193 -1.671 -11.795 1.00 90.62 105 GLU A N 1
ATOM 857 C CA . GLU A 1 105 ? -7.433 -2.299 -11.360 1.00 90.62 105 GLU A CA 1
ATOM 858 C C . GLU A 1 105 ? -7.274 -2.746 -9.912 1.00 90.62 105 GLU A C 1
ATOM 860 O O . GLU A 1 105 ? -6.304 -3.417 -9.553 1.00 90.62 105 GLU A O 1
ATOM 865 N N . THR A 1 106 ? -8.214 -2.342 -9.064 1.00 90.38 106 THR A N 1
ATOM 866 C CA . THR A 1 106 ? -8.297 -2.804 -7.678 1.00 90.38 106 THR A CA 1
ATOM 867 C C . THR A 1 106 ? -9.188 -4.042 -7.643 1.00 90.38 106 THR A C 1
ATOM 869 O O . THR A 1 106 ? -10.247 -4.048 -8.268 1.00 90.38 106 THR A O 1
ATOM 872 N N . ASP A 1 107 ? -8.752 -5.084 -6.934 1.00 88.38 107 ASP A N 1
ATOM 873 C CA . ASP A 1 107 ? -9.516 -6.318 -6.754 1.00 88.38 107 ASP A CA 1
ATOM 874 C C . ASP A 1 107 ? -10.900 -5.964 -6.158 1.00 88.38 107 ASP A C 1
ATOM 876 O O . ASP A 1 107 ? -11.000 -5.118 -5.266 1.00 88.38 107 ASP A O 1
ATOM 880 N N . SER A 1 108 ? -11.973 -6.589 -6.655 1.00 86.94 108 SER A N 1
ATOM 881 C CA . SER A 1 108 ? -13.348 -6.282 -6.220 1.00 86.94 108 SER A CA 1
ATOM 882 C C . SER A 1 108 ? -13.605 -6.655 -4.759 1.00 86.94 108 SER A C 1
ATOM 884 O O . SER A 1 108 ? -14.369 -5.986 -4.067 1.00 86.94 108 SER A O 1
ATOM 886 N N . GLU A 1 109 ? -12.942 -7.712 -4.293 1.00 89.25 109 GLU A N 1
ATOM 887 C CA . GLU A 1 109 ? -13.052 -8.214 -2.930 1.00 89.25 109 GLU A CA 1
ATOM 888 C C . GLU A 1 109 ? -11.942 -7.646 -2.036 1.00 89.25 109 GLU A C 1
ATOM 890 O O . GLU A 1 109 ? -10.778 -7.569 -2.454 1.00 89.25 109 GLU A O 1
ATOM 895 N N . PRO A 1 110 ? -12.257 -7.280 -0.780 1.00 93.31 110 PRO A N 1
ATOM 896 C CA . PRO A 1 110 ? -11.242 -6.858 0.168 1.00 93.31 110 PRO A CA 1
ATOM 897 C C . PRO A 1 110 ? -10.295 -8.017 0.488 1.00 93.31 110 PRO A C 1
ATOM 899 O O . PRO A 1 110 ? -10.706 -9.142 0.765 1.00 93.31 110 PRO A O 1
ATOM 902 N N . ALA A 1 111 ? -8.998 -7.721 0.532 1.00 90.31 111 ALA A N 1
ATOM 903 C CA . ALA A 1 111 ? -7.978 -8.667 0.977 1.00 90.31 111 ALA A CA 1
ATOM 904 C C . ALA A 1 111 ? -7.990 -8.862 2.505 1.00 90.31 111 ALA A C 1
ATOM 906 O O . ALA A 1 111 ? -7.407 -9.813 3.026 1.00 90.31 111 ALA A O 1
ATOM 907 N N . GLY A 1 112 ? -8.635 -7.945 3.228 1.00 92.88 112 GLY A N 1
ATOM 908 C CA . GLY A 1 112 ? -8.859 -8.009 4.663 1.00 92.88 112 GLY A CA 1
ATOM 909 C C . GLY A 1 112 ? -9.319 -6.664 5.216 1.00 92.88 112 GLY A C 1
ATOM 910 O O . GLY A 1 112 ? -9.575 -5.721 4.469 1.00 92.88 112 GLY A O 1
ATOM 911 N N . TYR A 1 113 ? -9.389 -6.577 6.542 1.00 93.94 113 TYR A N 1
ATOM 912 C CA . TYR A 1 113 ? -9.769 -5.365 7.266 1.00 93.94 113 TYR A CA 1
ATOM 913 C C . TYR A 1 113 ? -8.689 -5.003 8.280 1.00 93.94 113 TYR A C 1
ATOM 915 O O . TYR A 1 113 ? -8.124 -5.884 8.929 1.00 93.94 113 TYR A O 1
ATOM 923 N N . SER A 1 114 ? -8.424 -3.711 8.435 1.00 92.19 114 SER A N 1
ATOM 924 C CA . SER A 1 114 ? -7.376 -3.188 9.306 1.00 92.19 114 SER A CA 1
ATOM 925 C C . SER A 1 114 ? -7.904 -2.096 10.226 1.00 92.19 114 SER A C 1
ATOM 927 O O . SER A 1 114 ? -8.876 -1.411 9.924 1.00 92.19 114 SER A O 1
ATOM 929 N N . ASN A 1 115 ? -7.252 -1.944 11.372 1.00 92.50 115 ASN A N 1
ATOM 930 C CA . ASN A 1 115 ? -7.422 -0.814 12.284 1.00 92.50 115 ASN A CA 1
ATOM 931 C C . ASN A 1 115 ? -6.196 0.128 12.269 1.00 92.50 115 ASN A C 1
ATOM 933 O O . ASN A 1 115 ? -6.073 0.989 13.142 1.00 92.50 115 ASN A O 1
ATOM 937 N N . ALA A 1 116 ? -5.248 -0.072 11.345 1.00 91.44 116 ALA A N 1
ATOM 938 C CA . ALA A 1 116 ? -4.034 0.727 11.272 1.00 91.44 116 ALA A CA 1
ATOM 939 C C . ALA A 1 116 ? -4.364 2.154 10.837 1.00 91.44 116 ALA A C 1
ATOM 941 O O . ALA A 1 116 ? -5.014 2.356 9.813 1.00 91.44 116 ALA A O 1
ATOM 942 N N . TYR A 1 117 ? -3.857 3.153 11.555 1.00 92.19 117 TYR A N 1
ATOM 943 C CA . TYR A 1 117 ? -3.969 4.534 11.093 1.00 92.19 117 TYR A CA 1
ATOM 944 C C . TYR A 1 117 ? -3.138 4.757 9.815 1.00 92.19 117 TYR A C 1
ATOM 946 O O . TYR A 1 117 ? -2.066 4.147 9.670 1.00 92.19 117 TYR A O 1
ATOM 954 N N . PRO A 1 118 ? -3.591 5.634 8.896 1.00 91.94 118 PRO A N 1
ATOM 955 C CA . PRO A 1 118 ? -2.886 5.925 7.648 1.00 91.94 118 PRO A CA 1
ATOM 956 C C . PRO A 1 118 ? -1.410 6.277 7.866 1.00 91.94 118 PRO A C 1
ATOM 958 O O . PRO A 1 118 ? -0.546 5.694 7.211 1.00 91.94 118 PRO A O 1
ATOM 961 N N . ASP A 1 119 ? -1.093 7.105 8.861 1.00 91.62 119 ASP A N 1
ATOM 962 C CA . ASP A 1 119 ? 0.289 7.489 9.175 1.00 91.62 119 ASP A CA 1
ATOM 963 C C . ASP A 1 119 ? 1.170 6.299 9.571 1.00 91.62 119 ASP A C 1
ATOM 965 O O . ASP A 1 119 ? 2.300 6.175 9.090 1.00 91.62 119 ASP A O 1
ATOM 969 N N . CYS A 1 120 ? 0.646 5.361 10.370 1.00 91.50 120 CYS A N 1
ATOM 970 C CA . CYS A 1 120 ? 1.374 4.133 10.685 1.00 91.50 120 CYS A CA 1
ATOM 971 C C . CYS A 1 120 ? 1.661 3.328 9.414 1.00 91.50 120 CYS A C 1
ATOM 973 O O . CYS A 1 120 ? 2.790 2.897 9.192 1.00 91.50 120 CYS A O 1
ATOM 975 N N . SER A 1 121 ? 0.651 3.126 8.566 1.00 92.62 121 SER A N 1
ATOM 976 C CA . SER A 1 121 ? 0.810 2.331 7.346 1.00 92.62 121 SER A CA 1
ATOM 977 C C . SER A 1 121 ? 1.791 2.966 6.347 1.00 92.62 121 SER A C 1
ATOM 979 O O . SER A 1 121 ? 2.623 2.257 5.778 1.00 92.62 121 SER A O 1
ATOM 981 N N . LYS A 1 122 ? 1.775 4.299 6.198 1.00 93.69 122 LYS A N 1
ATOM 982 C CA . LYS A 1 122 ? 2.743 5.070 5.398 1.00 93.69 122 LYS A CA 1
ATOM 983 C C . LYS A 1 122 ? 4.159 4.931 5.956 1.00 93.69 122 LYS A C 1
ATOM 985 O O . LYS A 1 122 ? 5.076 4.596 5.208 1.00 93.69 122 LYS A O 1
ATOM 990 N N . SER A 1 123 ? 4.323 5.070 7.272 1.00 91.56 123 SER A N 1
ATOM 991 C CA . SER A 1 123 ? 5.604 4.857 7.957 1.00 91.56 123 SER A CA 1
ATOM 992 C C . SER A 1 123 ? 6.139 3.428 7.768 1.00 91.56 123 SER A C 1
ATOM 994 O O . SER A 1 123 ? 7.331 3.231 7.519 1.00 91.56 123 SER A O 1
ATOM 996 N N . CYS A 1 124 ? 5.269 2.411 7.783 1.00 91.19 124 CYS A N 1
ATOM 997 C CA . CYS A 1 124 ? 5.677 1.023 7.534 1.00 91.19 124 CYS A CA 1
ATOM 998 C C . CYS A 1 124 ? 6.146 0.796 6.103 1.00 91.19 124 CYS A C 1
ATOM 1000 O O . CYS A 1 124 ? 7.160 0.124 5.892 1.00 91.19 124 CYS A O 1
ATOM 1002 N N . ALA A 1 125 ? 5.438 1.368 5.130 1.00 93.38 125 ALA A N 1
ATOM 1003 C CA . ALA A 1 125 ? 5.848 1.316 3.737 1.00 93.38 125 ALA A CA 1
ATOM 1004 C C . ALA A 1 125 ? 7.217 1.987 3.547 1.00 93.38 125 ALA A C 1
ATOM 1006 O O . ALA A 1 125 ? 8.119 1.393 2.954 1.00 93.38 125 ALA A O 1
ATOM 1007 N N . ASP A 1 126 ? 7.407 3.170 4.133 1.00 92.56 126 ASP A N 1
ATOM 1008 C CA . ASP A 1 126 ? 8.676 3.899 4.123 1.00 92.56 126 ASP A CA 1
ATOM 1009 C C . ASP A 1 126 ? 9.824 3.100 4.741 1.00 92.56 126 ASP A C 1
ATOM 1011 O O . ASP A 1 126 ? 10.913 3.006 4.166 1.00 92.56 126 ASP A O 1
ATOM 1015 N N . LYS A 1 127 ? 9.582 2.472 5.894 1.00 90.94 127 LYS A N 1
ATOM 1016 C CA . LYS A 1 127 ? 10.565 1.615 6.557 1.00 90.94 127 LYS A CA 1
ATOM 1017 C C . LYS A 1 127 ? 10.945 0.422 5.681 1.00 90.94 127 LYS A C 1
ATOM 1019 O O . LYS A 1 127 ? 12.134 0.133 5.553 1.00 90.94 127 LYS A O 1
ATOM 1024 N N . TYR A 1 128 ? 9.975 -0.243 5.047 1.00 90.00 128 TYR A N 1
ATOM 1025 C CA . TYR A 1 128 ? 10.253 -1.377 4.163 1.00 90.00 128 TYR A CA 1
ATOM 1026 C C . TYR A 1 128 ? 11.158 -0.972 3.003 1.00 90.00 128 TYR A C 1
ATOM 1028 O O . TYR A 1 128 ? 12.183 -1.612 2.786 1.00 90.00 128 TYR A O 1
ATOM 1036 N N . VAL A 1 129 ? 10.819 0.099 2.278 1.00 89.81 129 VAL A N 1
ATOM 1037 C CA . VAL A 1 129 ? 11.577 0.480 1.074 1.00 89.81 129 VAL A CA 1
ATOM 1038 C C . VAL A 1 129 ? 12.971 1.015 1.383 1.00 89.81 129 VAL A C 1
ATOM 1040 O O . VAL A 1 129 ? 13.865 0.891 0.550 1.00 89.81 129 VAL A O 1
ATOM 1043 N N . ARG A 1 130 ? 13.180 1.579 2.580 1.00 88.69 130 ARG A N 1
ATOM 1044 C CA . ARG A 1 130 ? 14.509 1.992 3.057 1.00 88.69 130 ARG A CA 1
ATOM 1045 C C . ARG A 1 130 ? 15.374 0.801 3.471 1.00 88.69 130 ARG A C 1
ATOM 1047 O O . ARG A 1 130 ? 16.582 0.842 3.272 1.00 88.69 130 ARG A O 1
ATOM 1054 N N . GLN A 1 131 ? 14.776 -0.240 4.053 1.00 87.31 131 GLN A N 1
ATOM 1055 C CA . GLN A 1 131 ? 15.505 -1.397 4.590 1.00 87.31 131 GLN A CA 1
ATOM 1056 C C . GLN A 1 131 ? 15.684 -2.535 3.584 1.00 87.31 131 GLN A C 1
ATOM 1058 O O . GLN A 1 131 ? 16.610 -3.331 3.727 1.00 87.31 131 GLN A O 1
ATOM 1063 N N . LYS A 1 132 ? 14.799 -2.644 2.589 1.00 82.88 132 LYS A N 1
ATOM 1064 C CA . LYS A 1 132 ? 14.796 -3.747 1.631 1.00 82.88 132 LYS A CA 1
ATOM 1065 C C . LYS A 1 132 ? 14.986 -3.220 0.202 1.00 82.88 132 LYS A C 1
ATOM 1067 O O . LYS A 1 132 ? 14.027 -2.712 -0.381 1.00 82.88 132 LYS A O 1
ATOM 1072 N N . PRO A 1 133 ? 16.188 -3.343 -0.394 1.00 85.38 133 PRO A N 1
ATOM 1073 C CA . PRO A 1 133 ? 16.434 -2.888 -1.759 1.00 85.38 133 PRO A CA 1
ATOM 1074 C C . PRO A 1 133 ? 15.635 -3.718 -2.766 1.00 85.38 133 PRO A C 1
ATOM 1076 O O . PRO A 1 133 ? 15.433 -4.918 -2.579 1.00 85.38 133 PRO A O 1
ATOM 1079 N N . PHE A 1 134 ? 15.173 -3.082 -3.841 1.00 83.44 134 PHE A N 1
ATOM 1080 C CA . PHE A 1 134 ? 14.372 -3.756 -4.859 1.00 83.44 134 PHE A CA 1
ATOM 1081 C C . PHE A 1 134 ? 15.186 -4.848 -5.568 1.00 83.44 134 PHE A C 1
ATOM 1083 O O . PHE A 1 134 ? 16.298 -4.600 -6.029 1.00 83.44 134 PHE A O 1
ATOM 1090 N N . SER A 1 135 ? 14.598 -6.033 -5.706 1.00 81.94 135 SER A N 1
ATOM 1091 C CA . SER A 1 135 ? 15.113 -7.150 -6.497 1.00 81.94 135 SER A CA 1
ATOM 1092 C C . SER A 1 135 ? 13.959 -7.769 -7.274 1.00 81.94 135 SER A C 1
ATOM 1094 O O . SER A 1 135 ? 12.898 -8.013 -6.708 1.00 81.94 135 SER A O 1
ATOM 1096 N N . THR A 1 136 ? 14.157 -8.045 -8.562 1.00 75.62 136 THR A N 1
ATOM 1097 C CA . THR A 1 136 ? 13.120 -8.609 -9.441 1.00 75.62 136 THR A CA 1
ATOM 1098 C C . THR A 1 136 ? 12.586 -9.950 -8.945 1.00 75.62 136 THR A C 1
ATOM 1100 O O . THR A 1 136 ? 11.384 -10.183 -9.058 1.00 75.62 136 THR A O 1
ATOM 1103 N N . LEU A 1 137 ? 13.444 -10.790 -8.362 1.00 76.12 137 LEU A N 1
ATOM 1104 C CA . LEU A 1 137 ? 13.086 -12.138 -7.913 1.00 76.12 137 LEU A CA 1
ATOM 1105 C C . LEU A 1 137 ? 12.788 -12.215 -6.413 1.00 76.12 137 LEU A C 1
ATOM 1107 O O . LEU A 1 137 ? 11.833 -12.875 -6.028 1.00 76.12 137 LEU A O 1
ATOM 1111 N N . ASN A 1 138 ? 13.569 -11.523 -5.578 1.00 76.62 138 ASN A N 1
ATOM 1112 C CA . ASN A 1 138 ? 13.568 -11.777 -4.130 1.00 76.62 138 ASN A CA 1
ATOM 1113 C C . ASN A 1 138 ? 12.867 -10.693 -3.301 1.00 76.62 138 ASN A C 1
ATOM 1115 O O . ASN A 1 138 ? 12.549 -10.913 -2.137 1.00 76.62 138 ASN A O 1
ATOM 1119 N N . ASN A 1 139 ? 12.684 -9.490 -3.852 1.00 84.81 139 ASN A N 1
ATOM 1120 C CA . ASN A 1 139 ? 12.084 -8.367 -3.133 1.00 84.81 139 ASN A CA 1
ATOM 1121 C C . ASN A 1 139 ? 11.487 -7.359 -4.122 1.00 84.81 139 ASN A C 1
ATOM 1123 O O . ASN A 1 139 ? 12.055 -6.296 -4.387 1.00 84.81 139 ASN A O 1
ATOM 1127 N N . ASN A 1 140 ? 10.361 -7.737 -4.718 1.00 86.81 140 ASN A N 1
ATOM 1128 C CA . ASN A 1 140 ? 9.666 -6.964 -5.747 1.00 86.81 140 ASN A CA 1
ATOM 1129 C C . ASN A 1 140 ? 8.324 -6.404 -5.229 1.00 86.81 140 ASN A C 1
ATOM 1131 O O . ASN A 1 140 ? 8.016 -6.455 -4.037 1.00 86.81 140 ASN A O 1
ATOM 1135 N N . CYS A 1 141 ? 7.508 -5.859 -6.135 1.00 90.38 141 CYS A N 1
ATOM 1136 C CA . CYS A 1 141 ? 6.200 -5.292 -5.805 1.00 90.38 141 CYS A CA 1
ATOM 1137 C C . CYS A 1 141 ? 5.220 -6.298 -5.172 1.00 90.38 141 CYS A C 1
ATOM 1139 O O . CYS A 1 141 ? 4.441 -5.908 -4.306 1.00 90.38 141 CYS A O 1
ATOM 1141 N N . HIS A 1 142 ? 5.297 -7.589 -5.514 1.00 89.31 142 HIS A N 1
ATOM 1142 C CA . HIS A 1 142 ? 4.464 -8.634 -4.904 1.00 89.31 142 HIS A CA 1
ATOM 1143 C C . HIS A 1 142 ? 4.873 -8.897 -3.453 1.00 89.31 142 HIS A C 1
ATOM 1145 O O . HIS A 1 142 ? 4.012 -8.946 -2.577 1.00 89.31 142 HIS A O 1
ATOM 1151 N N . HIS A 1 143 ? 6.179 -8.992 -3.171 1.00 88.69 143 HIS A N 1
ATOM 1152 C CA . HIS A 1 143 ? 6.675 -9.146 -1.795 1.00 88.69 143 HIS A CA 1
ATOM 1153 C C . HIS A 1 143 ? 6.281 -7.954 -0.926 1.00 88.69 143 HIS A C 1
ATOM 1155 O O . HIS A 1 143 ? 5.823 -8.140 0.202 1.00 88.69 143 HIS A O 1
ATOM 1161 N N . PHE A 1 144 ? 6.405 -6.740 -1.463 1.00 91.94 144 PHE A N 1
ATOM 1162 C CA . PHE A 1 144 ? 5.993 -5.528 -0.766 1.00 91.94 144 PHE A CA 1
ATOM 1163 C C . PHE A 1 144 ? 4.490 -5.517 -0.472 1.00 91.94 144 PHE A C 1
ATOM 1165 O O . PHE A 1 144 ? 4.101 -5.323 0.679 1.00 91.94 144 PHE A O 1
ATOM 1172 N N . ALA A 1 145 ? 3.644 -5.775 -1.475 1.00 91.62 145 ALA A N 1
ATOM 1173 C CA . ALA A 1 145 ? 2.194 -5.790 -1.298 1.00 91.62 145 ALA A CA 1
ATOM 1174 C C . ALA A 1 145 ? 1.770 -6.843 -0.259 1.00 91.62 145 ALA A C 1
ATOM 1176 O O . ALA A 1 145 ? 0.986 -6.547 0.640 1.00 91.62 145 ALA A O 1
ATOM 1177 N N . ASN A 1 146 ? 2.353 -8.045 -0.313 1.00 89.00 146 ASN A N 1
ATOM 1178 C CA . ASN A 1 146 ? 2.091 -9.106 0.660 1.00 89.00 146 ASN A CA 1
ATOM 1179 C C . ASN A 1 146 ? 2.569 -8.739 2.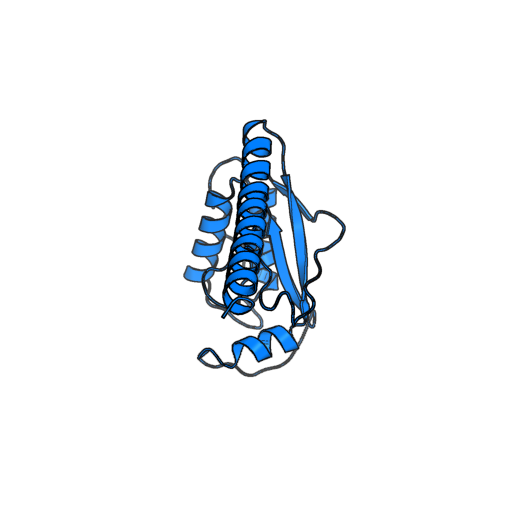071 1.00 89.00 146 ASN A C 1
ATOM 1181 O O . ASN A 1 146 ? 1.901 -9.049 3.057 1.00 89.00 146 ASN A O 1
ATOM 1185 N N . ALA A 1 147 ? 3.724 -8.084 2.188 1.00 88.19 147 ALA A N 1
ATOM 1186 C CA . ALA A 1 147 ? 4.243 -7.607 3.462 1.00 88.19 147 ALA A CA 1
ATOM 1187 C C . ALA A 1 147 ? 3.323 -6.538 4.075 1.00 88.19 147 ALA A C 1
ATOM 1189 O O . ALA A 1 147 ? 2.975 -6.634 5.253 1.00 88.19 147 ALA A O 1
ATOM 1190 N N . MET A 1 148 ? 2.871 -5.575 3.268 1.00 91.62 148 MET A N 1
ATOM 1191 C CA . MET A 1 148 ? 1.909 -4.554 3.688 1.00 91.62 148 MET A CA 1
ATOM 1192 C C . MET A 1 148 ? 0.564 -5.165 4.094 1.00 91.62 148 MET A C 1
ATOM 1194 O O . MET A 1 148 ? 0.057 -4.831 5.161 1.00 91.62 148 MET A O 1
ATOM 1198 N N . ALA A 1 149 ? 0.024 -6.113 3.324 1.00 91.38 149 ALA A N 1
ATOM 1199 C CA . ALA A 1 149 ? -1.214 -6.814 3.671 1.00 91.38 149 ALA A CA 1
ATOM 1200 C C . ALA A 1 149 ? -1.098 -7.564 5.007 1.00 91.38 149 ALA A C 1
ATOM 1202 O O . ALA A 1 149 ? -1.979 -7.465 5.857 1.00 91.38 149 ALA A O 1
ATOM 1203 N N . LYS A 1 150 ? 0.024 -8.265 5.237 1.00 88.00 150 LYS A N 1
ATOM 1204 C CA . LYS A 1 150 ? 0.302 -8.935 6.519 1.00 88.00 150 LYS A CA 1
ATOM 1205 C C . LYS A 1 150 ? 0.368 -7.945 7.681 1.00 88.00 150 LYS A C 1
ATOM 1207 O O . LYS A 1 150 ? -0.118 -8.265 8.762 1.00 88.00 150 LYS A O 1
ATOM 1212 N N . TYR A 1 151 ? 0.972 -6.773 7.476 1.00 88.44 151 TYR A N 1
ATOM 1213 C CA . TYR A 1 151 ? 0.990 -5.711 8.480 1.00 88.44 151 TYR A CA 1
ATOM 1214 C C . TYR A 1 151 ? -0.426 -5.212 8.789 1.00 88.44 151 TYR A C 1
ATOM 1216 O O . TYR A 1 151 ? -0.823 -5.221 9.950 1.00 88.44 151 TYR A O 1
ATOM 1224 N N . LEU A 1 152 ? -1.196 -4.844 7.763 1.00 90.69 152 LEU A N 1
ATOM 1225 C CA . LEU A 1 152 ? -2.552 -4.313 7.913 1.00 90.69 152 LEU A CA 1
ATOM 1226 C C . LEU A 1 152 ? -3.504 -5.318 8.567 1.00 90.69 152 LEU A C 1
ATOM 1228 O O . LEU A 1 152 ? -4.303 -4.941 9.418 1.00 90.69 152 LEU A O 1
ATOM 1232 N N . TYR A 1 153 ? -3.389 -6.600 8.222 1.00 88.62 153 TYR A N 1
ATOM 1233 C CA . TYR A 1 153 ? -4.199 -7.660 8.820 1.00 88.62 153 TYR A CA 1
ATOM 1234 C C . TYR A 1 153 ? -3.908 -7.871 10.315 1.00 88.62 153 TYR A C 1
ATOM 1236 O O . TYR A 1 153 ? -4.802 -8.228 11.079 1.00 88.62 153 TYR A O 1
ATOM 1244 N N . ARG A 1 154 ? -2.651 -7.679 10.739 1.00 83.94 154 ARG A N 1
ATOM 1245 C CA . ARG A 1 154 ? -2.198 -7.957 12.112 1.00 83.94 154 ARG A CA 1
ATOM 1246 C C . ARG A 1 154 ? -2.150 -6.733 13.016 1.00 83.94 154 ARG A C 1
ATOM 1248 O O . ARG A 1 154 ? -1.897 -6.895 14.202 1.00 83.94 154 ARG A O 1
ATOM 1255 N N . SER A 1 155 ? -2.307 -5.529 12.479 1.00 75.62 155 SER A N 1
ATOM 1256 C CA . SER A 1 155 ?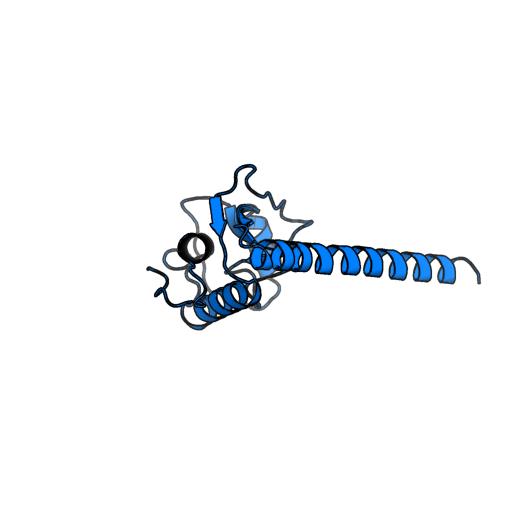 -2.170 -4.310 13.268 1.00 75.62 155 SER A CA 1
ATOM 1257 C C . SER A 1 155 ? -3.168 -4.297 14.432 1.00 75.62 155 SER A C 1
ATOM 1259 O O . SER A 1 155 ? -4.348 -4.605 14.271 1.00 75.62 155 SER A O 1
ATOM 1261 N N . ASP A 1 156 ? -2.688 -3.930 15.615 1.00 64.38 156 ASP A N 1
ATOM 1262 C CA . ASP A 1 156 ? -3.466 -3.804 16.851 1.00 64.38 156 ASP A CA 1
ATOM 1263 C C . ASP A 1 156 ? -3.247 -2.447 17.547 1.00 64.38 156 ASP A C 1
ATOM 1265 O O . ASP A 1 156 ? -3.610 -2.293 18.709 1.00 64.38 156 ASP A O 1
ATOM 1269 N N . LYS A 1 157 ? -2.775 -1.449 16.771 1.00 56.31 157 LYS A N 1
ATOM 1270 C CA . LYS A 1 157 ? -2.475 -0.025 17.078 1.00 56.31 157 LYS A CA 1
ATOM 1271 C C . LYS A 1 157 ? -0.984 0.332 17.125 1.00 56.31 157 LYS A C 1
ATOM 1273 O O . LYS A 1 157 ? -0.664 1.507 16.979 1.00 56.31 157 LYS A O 1
ATOM 1278 N N . GLU A 1 158 ? -0.062 -0.626 17.232 1.00 62.47 158 GLU A N 1
ATOM 1279 C CA . GLU A 1 158 ? 1.378 -0.320 17.194 1.00 62.47 158 GLU A CA 1
ATOM 1280 C C . GLU A 1 158 ? 1.923 -0.289 15.751 1.00 62.47 158 GLU A C 1
ATOM 1282 O O . GLU A 1 158 ? 1.829 -1.263 14.993 1.00 62.47 158 GLU A O 1
ATOM 1287 N N . CYS A 1 159 ? 2.507 0.843 15.336 1.00 73.44 159 CYS A N 1
ATOM 1288 C CA . CYS A 1 159 ? 3.055 0.981 13.987 1.00 73.44 159 CYS A CA 1
ATOM 1289 C C . CYS A 1 159 ? 4.259 0.031 13.779 1.00 73.44 159 CYS A C 1
ATOM 1291 O O . CYS A 1 159 ? 5.256 0.092 14.495 1.00 73.44 159 CYS A O 1
ATOM 1293 N N . CYS A 1 160 ? 4.214 -0.800 12.734 1.00 66.88 160 CYS A N 1
ATOM 1294 C CA . CYS A 1 160 ? 5.369 -1.524 12.176 1.00 66.88 160 CYS A CA 1
ATOM 1295 C C . CYS A 1 160 ? 6.174 -2.414 13.148 1.00 66.88 160 CYS A C 1
ATOM 1297 O O . CYS A 1 160 ? 7.392 -2.563 12.976 1.00 66.88 160 CYS A O 1
ATOM 1299 N N . LYS A 1 161 ? 5.517 -3.020 14.146 1.00 58.50 161 LYS A N 1
ATOM 1300 C CA . LYS A 1 161 ? 6.156 -3.953 15.095 1.00 58.50 161 LYS A CA 1
ATOM 1301 C C . LYS A 1 161 ? 6.597 -5.266 14.447 1.00 58.50 161 LYS A C 1
ATOM 1303 O O . LYS A 1 161 ? 7.579 -5.875 14.866 1.00 58.50 161 LYS A O 1
ATOM 1308 N N . TYR A 1 162 ? 5.915 -5.692 13.386 1.00 50.88 162 TYR A N 1
ATOM 1309 C CA . TYR A 1 162 ? 6.259 -6.925 12.689 1.00 50.88 162 TYR A CA 1
ATOM 1310 C C . TYR A 1 162 ? 7.462 -6.720 11.768 1.00 50.88 162 TYR A C 1
ATOM 1312 O O . TYR A 1 162 ? 7.441 -5.890 10.857 1.00 50.88 162 TYR A O 1
ATOM 1320 N N . ARG A 1 163 ? 8.506 -7.531 11.972 1.00 51.44 163 ARG A N 1
ATOM 1321 C CA . ARG A 1 163 ? 9.581 -7.722 10.993 1.00 51.44 163 ARG A CA 1
ATOM 1322 C C . ARG A 1 163 ? 8.920 -8.250 9.718 1.00 51.44 163 ARG A C 1
ATOM 1324 O O . ARG A 1 163 ? 8.439 -9.380 9.698 1.00 51.44 163 ARG A O 1
ATOM 1331 N N . LEU A 1 164 ? 8.810 -7.402 8.696 1.00 52.94 164 LEU A N 1
ATOM 1332 C CA . LEU A 1 164 ? 8.132 -7.755 7.450 1.00 52.94 164 LEU A CA 1
ATOM 1333 C C . LEU A 1 164 ? 8.856 -8.979 6.854 1.00 52.94 164 LEU A C 1
ATOM 1335 O O . LEU A 1 164 ? 10.069 -8.884 6.626 1.00 52.94 164 LEU A O 1
ATOM 1339 N N . PRO A 1 165 ? 8.173 -10.131 6.683 1.00 45.72 165 PRO A N 1
ATOM 1340 C CA . PRO A 1 165 ? 8.835 -11.399 6.381 1.00 45.72 165 PRO A CA 1
ATOM 1341 C C . PRO A 1 165 ? 9.605 -11.339 5.057 1.00 45.72 165 PRO A C 1
ATOM 1343 O O . PRO A 1 165 ? 9.352 -10.463 4.220 1.00 45.72 165 PRO A O 1
ATOM 1346 N N . TYR A 1 166 ? 10.605 -12.214 4.941 1.00 42.31 166 TYR A N 1
ATOM 1347 C CA . TYR A 1 166 ? 11.325 -12.495 3.699 1.00 42.31 166 TYR A CA 1
ATOM 1348 C C . TYR A 1 166 ? 10.374 -13.143 2.686 1.00 42.31 166 TYR A C 1
ATOM 1350 O O . TYR A 1 166 ? 9.545 -13.973 3.129 1.00 42.31 166 TYR A O 1
#

pLDDT: mean 77.03, std 19.3, range [31.91, 96.5]

Sequence (166 aa):
MKPLLRLVALFICVTAVECQERNTLEERCIQQLQRGVKVPFYFGTSNLACVKNLGKGKRRRSVDTVSVTRLTHRYLYYCGSYYEFGTGYPPYRTLPYGWYRCNPETDSEPAGYSNAYPDCSKSCADKYVRQKPFSTLNNNCHHFANAMAKYLYRSDKECCKYRLPY

Secondary structure (DSSP, 8-state):
--HHHHHHHHHHHHHHHHHHHHHHHHHHHHHHHHTTPPEEEEEEEEEHHHHHHHHTTS----------S-SEEEEEEETTEEE-SSS-SSSEESS-TTTTTS--EE-SS-SEEE---HHHHHHHHHHHHHHS--BTTTBSHHHHHHHHHHHHHH-SS-TT-S----

Foldseek 3Di: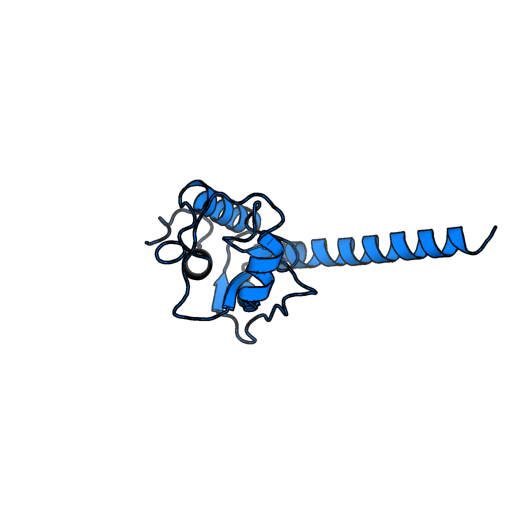
DPPVVVVVVVVVVVVVVVVVVLVVQLVVLVVCLVVVHWWFKWKKWWQQVQLVVVCPVPDDDDDDDDDDDDSTQMWMDDSQWIAFDPNDPPRIDNAPRCRVHGVMDTDPDTPATASERPVLLSVLSNVCPVVPPDDPPPHHRVLSRVLSSVCRRPDPHDRNPDPRDD

Organism: Dreissena polymorpha (NCBI:txid45954)

Radius of gyration: 17.77 Å; chains: 1; bounding box: 36×54×41 Å